Protein AF-A0A0F9JQS3-F1 (afdb_monomer)

Secondary structure (DSSP, 8-state):
--HHHHHHHHHHHHHHHHHHHHHHHHHHHHHHHH-TT-EEEE-TT--EEEE-STTTTT--EEEEEES-SS-TTPEEEEEEEEEETTEEEE-SSS-EEEEEE-SSSEEEPTTHHHHHHHTT--HHHHHHHHHHHHHT---------------

Mean predicted aligned error: 5.16 Å

Sequence (151 aa):
MSGDEKLWEWIQKEEDEVEKERIKLDNILYIYNKIPDVTHSIDRWKNFRLHSATVNTNAVDVDIRHRCGCCGDSSLIARPYINMMDTRVFTIPESFTIGEKGFDGDYPLPGWRTKMLEVNITTDVIDKIEKYFEENKPRECEDEEDDFFDK

Nearest PDB structures (foldseek):
  3wfs-assembly2_D  TM=5.068E-01  e=1.580E+00  synthetic construct
  3wfp-assembly9_A  TM=4.148E-01  e=1.681E+00  Aquifex aeoli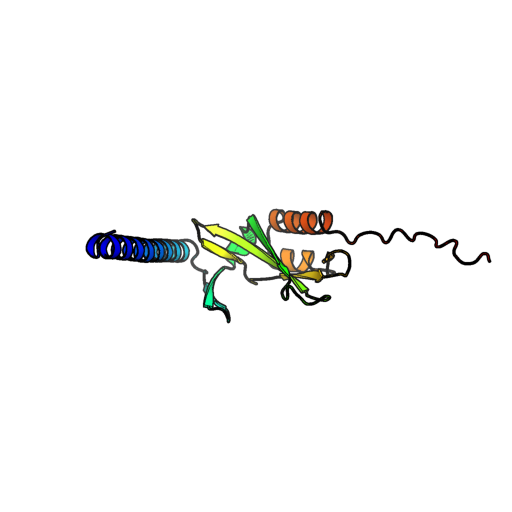cus VF5
  3ako-assembly4_G  TM=4.365E-01  e=2.290E+00  Plant transformation vector pSITEII-4C1
  6h01-assembly2_D  TM=4.238E-01  e=3.996E+00  Aequorea victoria

pLDDT: mean 93.95, std 8.94, range [60.66, 98.69]

Foldseek 3Di:
DDPVVVVVVVVVVVVVVVVVVVVVVVLVVVCCVVQVQKDWDQDPVRDIAIEGLVCQQVFQEWDWDFPDPPDQFTFIKIWTWDDDPNHTYTYVVRIFRQFTHHPFFTGGDPCSLVVSVVSNHDVNHVVVVVVRCVVGPGDDPPPPVPPPPDD

Structure (mmCIF, N/CA/C/O backbone):
data_AF-A0A0F9JQS3-F1
#
_entry.id   AF-A0A0F9JQS3-F1
#
loop_
_atom_site.group_PDB
_atom_site.id
_atom_site.type_symbol
_atom_site.label_atom_id
_atom_site.label_alt_id
_atom_site.label_comp_id
_atom_site.label_asym_id
_atom_site.label_entity_id
_atom_site.label_seq_id
_atom_site.pdbx_PDB_ins_code
_atom_site.Cartn_x
_atom_site.Cartn_y
_atom_site.Cartn_z
_atom_site.occupancy
_atom_site.B_iso_or_equiv
_atom_site.auth_seq_id
_atom_site.auth_comp_id
_atom_site.auth_asym_id
_atom_site.auth_atom_id
_atom_site.pdbx_PDB_model_num
ATOM 1 N N . MET A 1 1 ? -27.460 25.544 25.978 1.00 66.94 1 MET A N 1
ATOM 2 C CA . MET A 1 1 ? -27.214 24.119 26.236 1.00 66.94 1 MET A CA 1
ATOM 3 C C . MET A 1 1 ? -26.908 23.935 27.704 1.00 66.94 1 MET A C 1
ATOM 5 O O . MET A 1 1 ? -26.081 24.688 28.222 1.00 66.94 1 MET A O 1
ATOM 9 N N . SER A 1 2 ? -27.612 23.027 28.374 1.00 90.25 2 SER A N 1
ATOM 10 C CA . SER A 1 2 ? -27.372 22.718 29.788 1.00 90.25 2 SER A CA 1
ATOM 11 C C . SER A 1 2 ? -26.030 21.990 29.965 1.00 90.25 2 SER A C 1
ATOM 13 O O . SER A 1 2 ? -25.442 21.498 29.000 1.00 90.25 2 SER A O 1
ATOM 15 N N . GLY A 1 3 ? -25.509 21.954 31.196 1.00 92.56 3 GLY A N 1
ATOM 16 C CA . GLY A 1 3 ? -24.326 21.141 31.504 1.00 92.56 3 GLY A CA 1
ATOM 17 C C . GLY A 1 3 ? -24.551 19.658 31.193 1.00 92.56 3 GLY A C 1
ATOM 18 O O . GLY A 1 3 ? -23.646 19.000 30.689 1.00 92.56 3 GLY A O 1
ATOM 19 N N . ASP A 1 4 ? -25.779 19.181 31.400 1.00 95.56 4 ASP A N 1
ATOM 20 C CA . ASP A 1 4 ? -26.171 17.795 31.152 1.00 95.56 4 ASP A CA 1
ATOM 21 C C . ASP A 1 4 ? -26.178 17.462 29.654 1.00 95.56 4 ASP A C 1
ATOM 23 O O . ASP A 1 4 ? -25.670 16.418 29.262 1.00 95.56 4 ASP A O 1
ATOM 27 N N . GLU A 1 5 ? -26.670 18.364 28.795 1.00 96.38 5 GLU A N 1
ATOM 28 C CA . GLU A 1 5 ? -26.641 18.176 27.334 1.00 96.38 5 GLU A CA 1
ATOM 29 C C . GLU A 1 5 ? -25.207 18.017 26.809 1.00 96.38 5 GLU A C 1
ATOM 31 O O . GLU A 1 5 ? -24.930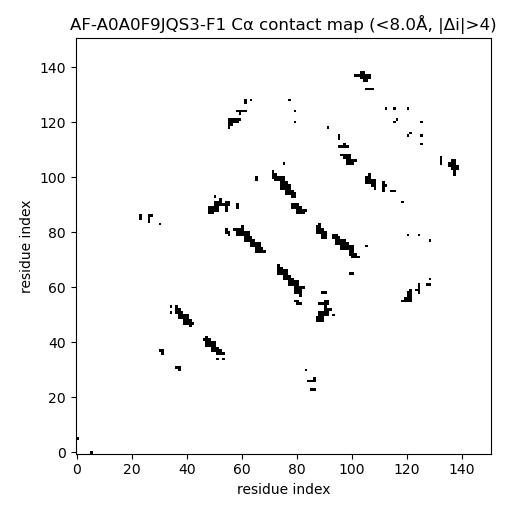 17.105 26.036 1.00 96.38 5 GLU A O 1
ATOM 36 N N . LYS A 1 6 ? -24.270 18.848 27.286 1.00 96.75 6 LYS A N 1
ATOM 37 C CA . LYS A 1 6 ? -22.854 18.750 26.893 1.00 96.75 6 LYS A CA 1
ATOM 38 C C . LYS A 1 6 ? -22.197 17.453 27.366 1.00 96.75 6 LYS A C 1
ATOM 40 O O . LYS A 1 6 ? -21.326 16.929 26.678 1.00 96.75 6 LYS A O 1
ATOM 45 N N . LEU A 1 7 ? -22.580 16.959 28.545 1.00 96.19 7 LEU A N 1
ATOM 46 C CA . LEU A 1 7 ? -22.077 15.690 29.066 1.00 96.19 7 LEU A CA 1
ATOM 47 C C . LEU A 1 7 ? -22.558 14.518 28.204 1.00 96.19 7 LEU A C 1
ATOM 49 O O . LEU A 1 7 ? -21.751 13.660 27.860 1.00 96.19 7 LEU A O 1
ATOM 53 N N . TRP A 1 8 ? -23.835 14.502 27.813 1.00 97.25 8 TRP A N 1
ATOM 54 C CA . TRP A 1 8 ? -24.385 13.461 26.941 1.00 97.25 8 TRP A CA 1
ATOM 55 C C . TRP A 1 8 ? -23.749 13.452 25.552 1.00 97.25 8 TRP A C 1
ATOM 57 O O . TRP A 1 8 ? -23.386 12.384 25.068 1.00 97.25 8 TRP A O 1
ATOM 67 N N . GLU A 1 9 ? -23.551 14.622 24.941 1.00 97.31 9 GLU A N 1
ATOM 68 C CA . GLU A 1 9 ? -22.848 14.729 23.656 1.00 97.31 9 GLU A CA 1
ATOM 69 C C . GLU A 1 9 ? -21.414 14.196 23.738 1.00 97.31 9 GLU A C 1
ATOM 71 O O . GLU A 1 9 ? -20.951 13.512 22.825 1.00 97.31 9 GLU A O 1
ATOM 76 N N . TRP A 1 10 ? -20.709 14.484 24.837 1.00 96.81 10 TRP A N 1
ATOM 77 C CA . TRP A 1 10 ? -19.371 13.946 25.056 1.00 96.81 10 TRP A CA 1
ATOM 78 C C . TRP A 1 10 ? -19.395 12.421 25.217 1.00 96.81 10 TRP A C 1
ATOM 80 O O . TRP A 1 10 ? -18.642 11.747 24.522 1.00 96.81 10 TRP A O 1
ATOM 90 N N . ILE A 1 11 ? -20.287 11.870 26.051 1.00 98.12 11 ILE A N 1
ATOM 91 C CA . ILE A 1 11 ? -20.422 10.413 26.239 1.00 98.12 11 ILE A CA 1
ATOM 92 C C . ILE A 1 11 ? -20.696 9.718 24.904 1.00 98.12 11 ILE A C 1
ATOM 94 O O . ILE A 1 11 ? -20.004 8.763 24.567 1.00 98.12 11 ILE A O 1
ATOM 98 N N . GLN A 1 12 ? -21.651 10.224 24.121 1.00 98.19 12 GLN A N 1
ATOM 99 C CA . GLN A 1 12 ? -22.006 9.635 22.831 1.00 98.19 12 GLN A CA 1
ATOM 100 C C . GLN A 1 12 ? -20.820 9.641 21.858 1.00 98.19 12 GLN A C 1
ATOM 102 O O . GLN A 1 12 ? -20.576 8.662 21.158 1.00 98.19 12 GLN A O 1
ATOM 107 N N . LYS A 1 13 ? -20.042 10.727 21.844 1.00 98.06 13 LYS A N 1
ATOM 108 C CA . LYS A 1 13 ? -18.833 10.812 21.027 1.00 98.06 13 LYS A CA 1
ATOM 109 C C . LYS A 1 13 ? -17.784 9.773 21.443 1.00 98.06 13 LYS A C 1
ATOM 111 O O . LYS A 1 13 ? -17.179 9.157 20.571 1.00 98.06 13 LYS A O 1
ATOM 116 N N . GLU A 1 14 ? -17.558 9.584 22.741 1.00 98.19 14 GLU A N 1
ATOM 117 C CA . GLU A 1 14 ? -16.603 8.583 23.236 1.00 98.19 14 GLU A CA 1
ATOM 118 C C . GLU A 1 14 ? -17.072 7.153 22.922 1.00 98.19 14 GLU A C 1
ATOM 120 O O . GLU A 1 14 ? -16.269 6.322 22.504 1.00 98.19 14 GLU A O 1
ATOM 125 N N . GLU A 1 15 ? -18.372 6.866 23.054 1.00 98.19 15 GLU A N 1
ATOM 126 C CA . GLU A 1 15 ? -18.955 5.576 22.659 1.00 98.19 15 GLU A CA 1
ATOM 127 C C . GLU A 1 15 ? -18.742 5.295 21.163 1.00 98.19 15 GLU A C 1
ATOM 129 O O . GLU A 1 15 ? -18.298 4.203 20.797 1.00 98.19 15 GLU A O 1
ATOM 134 N N . ASP A 1 16 ? -18.962 6.295 20.304 1.00 98.31 16 ASP A N 1
ATOM 135 C CA . ASP A 1 16 ? -18.711 6.192 18.864 1.00 98.31 16 ASP A CA 1
ATOM 136 C C . ASP A 1 16 ? -17.222 5.959 18.542 1.00 98.31 16 ASP A C 1
ATOM 138 O O . ASP A 1 16 ? -16.892 5.239 17.594 1.00 98.31 16 ASP A O 1
ATOM 142 N N . GLU A 1 17 ? -16.299 6.574 19.288 1.00 97.69 17 GLU A N 1
ATOM 143 C CA . GLU A 1 17 ? -14.852 6.369 19.119 1.00 97.69 17 GLU A CA 1
ATOM 144 C C . GLU A 1 17 ? -14.425 4.952 19.533 1.00 97.69 17 GLU A C 1
ATOM 146 O O . GLU A 1 17 ? -13.685 4.291 18.797 1.00 97.69 17 GLU A O 1
ATOM 151 N N . VAL A 1 18 ? -14.944 4.446 20.655 1.00 98.19 18 VAL A N 1
ATOM 152 C CA . VAL A 1 18 ? -14.688 3.076 21.131 1.00 98.19 18 VAL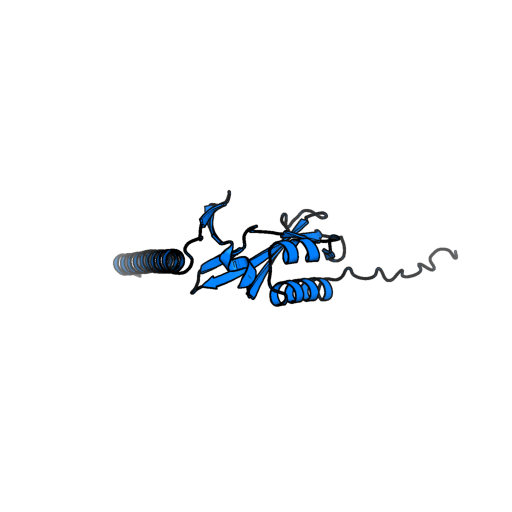 A CA 1
ATOM 153 C C . VAL A 1 18 ? -15.229 2.039 20.147 1.00 98.19 18 VAL A C 1
ATOM 155 O O . VAL A 1 18 ? -14.532 1.072 19.831 1.00 98.19 18 VAL A O 1
ATOM 158 N N . GLU A 1 19 ? -16.437 2.240 19.622 1.00 97.81 19 GLU A N 1
ATOM 159 C CA . GLU A 1 19 ? -17.042 1.320 18.656 1.00 97.81 19 GLU A CA 1
ATOM 160 C C . GLU A 1 19 ? -16.250 1.271 17.342 1.00 97.81 19 GLU A C 1
ATOM 162 O O . GLU A 1 19 ? -16.016 0.191 16.796 1.00 97.81 19 GLU A O 1
ATOM 167 N N . LYS A 1 20 ? -15.745 2.415 16.860 1.00 97.00 20 LYS A N 1
ATOM 168 C CA . LYS A 1 20 ? -14.871 2.458 15.674 1.00 97.00 20 LYS A CA 1
ATOM 169 C C . LYS A 1 20 ? -13.585 1.662 15.877 1.00 97.00 20 LYS A C 1
ATOM 171 O O . LYS A 1 20 ? -13.185 0.914 14.983 1.00 97.00 20 LYS A O 1
ATOM 176 N N . GLU A 1 21 ? -12.940 1.792 17.036 1.00 96.25 21 GLU A N 1
ATOM 177 C CA . GLU A 1 21 ? -11.732 1.015 17.339 1.00 96.25 21 GLU A CA 1
ATOM 178 C C . GLU A 1 21 ? -12.041 -0.481 17.503 1.00 96.25 21 GLU A C 1
ATOM 180 O O . GLU A 1 21 ? -11.268 -1.316 17.027 1.00 96.25 21 GLU A O 1
ATOM 185 N N . ARG A 1 22 ? -13.197 -0.846 18.075 1.00 97.81 22 ARG A N 1
ATOM 186 C CA . ARG A 1 22 ? -13.651 -2.245 18.138 1.00 97.81 22 ARG A CA 1
ATOM 187 C C . ARG A 1 22 ? -13.819 -2.849 16.742 1.00 97.81 22 ARG A C 1
ATOM 189 O O . ARG A 1 22 ? -13.234 -3.894 16.468 1.00 97.81 22 ARG A O 1
ATOM 196 N N . ILE A 1 23 ? -14.543 -2.174 15.845 1.00 97.75 23 ILE A N 1
ATOM 197 C CA . ILE A 1 23 ? -14.749 -2.620 14.454 1.00 97.75 23 ILE A CA 1
ATOM 198 C C . ILE A 1 23 ? -13.407 -2.789 13.732 1.00 97.75 23 ILE A C 1
ATOM 200 O O . ILE A 1 23 ? -13.185 -3.768 13.020 1.00 97.75 23 ILE A O 1
ATOM 204 N N . LYS A 1 24 ? -12.474 -1.857 13.937 1.00 95.94 24 LYS A N 1
ATOM 205 C CA . LYS A 1 24 ? -11.131 -1.933 13.358 1.00 95.94 24 LYS A CA 1
ATOM 206 C C . LYS A 1 24 ? -10.354 -3.155 13.852 1.00 95.94 24 LYS A C 1
ATOM 208 O O . LYS A 1 24 ? -9.696 -3.812 13.046 1.00 95.94 24 LYS A O 1
ATOM 213 N N . LEU A 1 25 ? -10.431 -3.484 15.143 1.00 96.88 25 LEU A N 1
ATOM 214 C CA . LEU A 1 25 ? -9.809 -4.692 15.696 1.00 96.88 25 LEU A CA 1
ATOM 215 C C . LEU A 1 25 ? -10.448 -5.969 15.138 1.00 96.88 25 LEU A C 1
ATOM 217 O O . LEU A 1 25 ? -9.717 -6.877 14.739 1.00 96.88 25 LEU A O 1
ATOM 221 N N . ASP A 1 26 ? -11.777 -6.015 15.036 1.00 97.94 26 ASP A N 1
ATOM 222 C CA . ASP A 1 26 ? -12.506 -7.146 14.448 1.00 97.94 26 ASP A CA 1
ATOM 223 C C . ASP A 1 26 ? -12.087 -7.373 12.982 1.00 97.94 26 ASP A C 1
ATOM 225 O O . ASP A 1 26 ? -11.792 -8.503 12.578 1.00 97.94 26 ASP A O 1
ATOM 229 N N . ASN A 1 27 ? -11.947 -6.294 12.204 1.00 97.31 27 ASN A N 1
ATOM 230 C CA . ASN A 1 27 ? -11.449 -6.341 10.828 1.00 97.31 27 ASN A CA 1
ATOM 231 C C . ASN A 1 27 ? -10.013 -6.889 10.754 1.00 97.31 27 ASN A C 1
ATOM 233 O O . ASN A 1 27 ? -9.707 -7.737 9.912 1.00 97.31 27 ASN A O 1
ATOM 237 N N . ILE A 1 28 ? -9.124 -6.448 11.648 1.00 97.06 28 ILE A N 1
ATOM 238 C CA . ILE A 1 28 ? -7.740 -6.939 11.704 1.00 97.06 28 ILE A CA 1
ATOM 239 C C . ILE A 1 28 ? -7.715 -8.437 12.030 1.00 97.06 28 ILE A C 1
ATOM 241 O O . ILE A 1 28 ? -7.032 -9.197 11.342 1.00 97.06 28 ILE A O 1
ATOM 245 N N . LEU A 1 29 ? -8.479 -8.886 13.030 1.00 97.19 29 LEU A N 1
ATOM 246 C CA . LEU A 1 29 ? -8.573 -10.303 13.395 1.00 97.19 29 LEU A CA 1
ATOM 247 C C . LEU A 1 29 ? -9.101 -11.154 12.237 1.00 97.19 29 LEU A C 1
ATOM 249 O O . LEU A 1 29 ? -8.577 -12.237 11.970 1.00 97.19 29 LEU A O 1
ATOM 253 N N . TYR A 1 30 ? -10.103 -10.661 11.508 1.00 97.81 30 TYR A N 1
ATOM 254 C CA . TYR A 1 30 ? -10.588 -11.325 10.302 1.00 97.81 30 TYR A CA 1
ATOM 255 C C . TYR A 1 30 ? -9.483 -11.466 9.244 1.00 97.81 30 TYR A C 1
ATOM 257 O O . TYR A 1 30 ? -9.325 -12.547 8.677 1.00 97.81 30 TYR A O 1
ATOM 265 N N . ILE A 1 31 ? -8.680 -10.422 9.012 1.00 98.12 31 ILE A N 1
ATOM 266 C CA . ILE A 1 31 ? -7.564 -10.464 8.054 1.00 98.12 31 ILE A CA 1
ATOM 267 C C . ILE A 1 31 ? -6.503 -11.484 8.481 1.00 98.12 31 ILE A C 1
ATOM 269 O O . ILE A 1 31 ? -6.111 -12.298 7.648 1.00 98.12 31 ILE A O 1
ATOM 273 N N . TYR A 1 32 ? -6.105 -11.523 9.759 1.00 97.81 32 TYR A N 1
ATOM 274 C CA . TYR A 1 32 ? -5.178 -12.547 10.278 1.00 97.81 32 TYR A CA 1
ATOM 275 C C . TYR A 1 32 ? -5.688 -13.975 10.057 1.00 97.81 32 TYR A C 1
ATOM 277 O O . TYR A 1 32 ? -4.907 -14.874 9.754 1.00 97.81 32 TYR A O 1
ATOM 285 N N . ASN A 1 33 ? -7.001 -14.188 10.155 1.00 97.62 33 ASN A N 1
ATOM 286 C CA . ASN A 1 33 ? -7.605 -15.492 9.888 1.00 97.62 33 ASN A CA 1
ATOM 287 C C . ASN A 1 33 ? -7.681 -15.833 8.389 1.00 97.62 33 ASN A C 1
ATOM 289 O O . ASN A 1 33 ? -7.703 -17.011 8.033 1.00 97.62 33 ASN A O 1
ATOM 293 N N . LYS A 1 34 ? -7.773 -14.833 7.502 1.00 98.19 34 LYS A N 1
ATOM 294 C CA . LYS A 1 34 ? -7.915 -15.033 6.048 1.00 98.19 34 LYS A CA 1
ATOM 295 C C . LYS A 1 34 ? -6.597 -15.074 5.290 1.00 98.19 34 LYS A C 1
ATOM 297 O O . LYS A 1 34 ? -6.529 -15.761 4.275 1.00 98.19 34 LYS A O 1
ATOM 302 N N . ILE A 1 35 ? -5.584 -14.360 5.765 1.00 97.75 35 ILE A N 1
ATOM 303 C CA . ILE A 1 35 ? -4.261 -14.264 5.152 1.00 97.75 35 ILE A CA 1
ATOM 304 C C . ILE A 1 35 ? -3.240 -14.732 6.197 1.00 97.75 35 ILE A C 1
ATOM 306 O O . ILE A 1 35 ? -2.771 -13.924 6.998 1.00 97.75 35 ILE A O 1
ATOM 310 N N . PRO A 1 36 ? -2.908 -16.037 6.233 1.00 96.56 36 PRO A N 1
ATOM 311 C CA . PRO A 1 36 ? -2.091 -16.608 7.305 1.00 96.56 36 PRO A CA 1
ATOM 312 C C . PRO A 1 36 ? -0.664 -16.054 7.386 1.00 96.56 36 PRO A C 1
ATOM 314 O O . PRO A 1 36 ? -0.044 -16.124 8.443 1.00 96.56 36 PRO A O 1
ATOM 317 N N . ASP A 1 37 ? -0.130 -15.521 6.283 1.00 98.06 37 ASP A N 1
ATOM 318 C CA . ASP A 1 37 ? 1.201 -14.909 6.216 1.00 98.06 37 ASP A CA 1
ATOM 319 C C . ASP A 1 37 ? 1.183 -13.393 6.473 1.00 98.06 37 ASP A C 1
ATOM 321 O O . ASP A 1 37 ? 2.186 -12.717 6.235 1.00 98.06 37 ASP A O 1
ATOM 325 N N . VAL A 1 38 ? 0.058 -12.835 6.936 1.00 98.31 38 VAL A N 1
ATOM 326 C CA . VAL A 1 38 ? -0.015 -11.409 7.241 1.00 98.31 38 VAL A CA 1
ATOM 327 C C . VAL A 1 38 ? 0.869 -11.067 8.439 1.00 98.31 38 VAL A C 1
ATOM 329 O O . VAL A 1 38 ? 0.865 -11.712 9.487 1.00 98.31 38 VAL A O 1
ATOM 332 N N . THR A 1 39 ? 1.637 -10.004 8.273 1.00 98.00 39 THR A N 1
ATOM 333 C CA . THR A 1 39 ? 2.482 -9.393 9.292 1.00 98.00 39 THR A CA 1
ATOM 334 C C . THR A 1 39 ? 2.083 -7.934 9.449 1.00 98.00 39 THR A C 1
ATOM 336 O O . THR A 1 39 ? 1.284 -7.409 8.672 1.00 98.00 39 THR A O 1
ATOM 339 N N . HIS A 1 40 ? 2.619 -7.256 10.459 1.00 97.62 40 HIS A N 1
ATOM 340 C CA . HIS A 1 40 ? 2.360 -5.837 10.653 1.00 97.62 40 HIS A CA 1
ATOM 341 C C . HIS A 1 40 ? 3.642 -5.060 10.923 1.00 97.62 40 HIS A C 1
ATOM 343 O O . HIS A 1 40 ? 4.623 -5.593 11.441 1.00 97.62 40 HIS A O 1
ATOM 349 N N . SER A 1 41 ? 3.611 -3.774 10.595 1.00 97.00 41 SER A N 1
ATOM 350 C CA . SER A 1 41 ? 4.628 -2.809 10.995 1.00 97.00 41 SER A CA 1
ATOM 351 C C . SER A 1 41 ? 3.968 -1.543 11.528 1.00 97.00 41 SER A C 1
ATOM 353 O O . SER A 1 41 ? 2.822 -1.221 11.201 1.00 97.00 41 SER A O 1
ATOM 355 N N . ILE A 1 42 ? 4.698 -0.830 12.381 1.00 96.31 42 ILE A N 1
ATOM 356 C CA . ILE A 1 42 ? 4.313 0.489 12.872 1.00 96.31 42 ILE A CA 1
ATOM 357 C C . ILE A 1 42 ? 5.397 1.452 12.411 1.00 96.31 42 ILE A C 1
ATOM 359 O O . ILE A 1 42 ? 6.571 1.270 12.737 1.00 96.31 42 ILE A O 1
ATOM 363 N N . ASP A 1 43 ? 5.022 2.454 11.619 1.00 93.25 43 ASP A N 1
ATOM 364 C CA . ASP A 1 43 ? 5.986 3.453 11.165 1.00 93.25 43 ASP A CA 1
ATOM 365 C C . ASP A 1 43 ? 6.294 4.504 12.249 1.00 93.25 43 ASP A C 1
ATOM 367 O O . ASP A 1 43 ? 5.691 4.539 13.324 1.00 93.25 43 ASP A O 1
ATOM 371 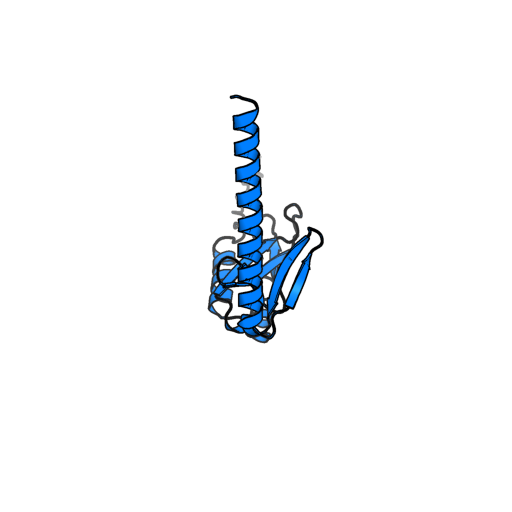N N . ARG A 1 44 ? 7.243 5.403 11.962 1.00 91.75 44 ARG A N 1
ATOM 372 C CA . ARG A 1 44 ? 7.657 6.468 12.896 1.00 91.75 44 ARG A CA 1
ATOM 373 C C . ARG A 1 44 ? 6.521 7.405 13.334 1.00 91.75 44 ARG A C 1
ATOM 375 O O . ARG A 1 44 ? 6.676 8.108 14.327 1.00 91.75 44 ARG A O 1
ATOM 382 N N . TRP A 1 45 ? 5.414 7.453 12.592 1.00 93.19 45 TRP A N 1
ATOM 383 C CA . TRP A 1 45 ? 4.241 8.279 12.888 1.00 93.19 45 TRP A CA 1
ATOM 384 C C . TRP A 1 45 ? 3.110 7.468 13.527 1.00 93.19 45 TRP A C 1
ATOM 386 O O . TRP A 1 45 ? 1.984 7.948 13.600 1.00 93.19 45 TRP A O 1
ATOM 396 N N . LYS A 1 46 ? 3.410 6.257 14.014 1.00 95.94 46 LYS A N 1
ATOM 397 C CA . LYS A 1 46 ? 2.453 5.330 14.628 1.00 95.94 46 LYS A CA 1
ATOM 398 C C . LYS A 1 46 ? 1.365 4.840 13.668 1.00 95.94 46 LYS A C 1
ATOM 400 O O . LYS A 1 46 ? 0.322 4.376 14.121 1.00 95.94 46 LYS A O 1
ATOM 405 N N . ASN A 1 47 ? 1.600 4.887 12.353 1.00 94.00 47 ASN A N 1
ATOM 406 C CA . ASN A 1 47 ? 0.677 4.253 11.418 1.00 94.00 47 ASN A CA 1
ATOM 407 C C . ASN A 1 47 ? 0.895 2.742 11.455 1.00 94.00 47 ASN A C 1
ATOM 409 O O . ASN A 1 47 ? 1.976 2.262 11.107 1.00 94.00 47 ASN A O 1
ATOM 413 N N . PHE A 1 48 ? -0.144 2.013 11.848 1.00 95.94 48 PHE A N 1
ATOM 414 C CA . PHE A 1 48 ? -0.198 0.560 11.764 1.00 95.94 48 PHE A CA 1
ATOM 415 C C . PHE A 1 48 ? -0.490 0.136 10.321 1.00 95.94 48 PHE A C 1
ATOM 417 O O . PHE A 1 48 ? -1.444 0.627 9.713 1.00 95.94 48 PHE A O 1
ATOM 424 N N . ARG A 1 49 ? 0.326 -0.758 9.763 1.00 97.25 49 ARG A N 1
ATOM 425 C CA . ARG A 1 49 ? 0.139 -1.313 8.415 1.00 97.25 49 ARG A CA 1
ATOM 426 C C . ARG A 1 49 ? 0.254 -2.824 8.444 1.00 97.25 49 ARG A C 1
ATOM 428 O O . ARG A 1 49 ? 1.110 -3.352 9.148 1.00 97.25 49 ARG A O 1
ATOM 435 N N . LEU A 1 50 ? -0.586 -3.483 7.654 1.00 98.38 50 LEU A N 1
ATOM 436 C CA . LEU A 1 50 ? -0.548 -4.923 7.428 1.00 98.38 50 LEU A CA 1
ATOM 437 C C . LEU A 1 50 ? 0.162 -5.223 6.107 1.00 98.38 50 LEU A C 1
ATOM 439 O O . LEU A 1 50 ? -0.063 -4.509 5.133 1.00 98.38 50 LEU A O 1
ATOM 443 N N . HIS A 1 51 ? 0.966 -6.285 6.066 1.00 97.94 51 HIS A N 1
ATOM 444 C CA . HIS A 1 51 ? 1.723 -6.710 4.881 1.00 97.94 51 HIS A CA 1
ATOM 445 C C . HIS A 1 51 ? 1.640 -8.221 4.704 1.00 97.94 51 HIS A C 1
ATOM 447 O O . HIS A 1 51 ? 1.689 -8.947 5.693 1.00 97.94 51 HIS A O 1
ATOM 453 N N . SER A 1 52 ? 1.566 -8.711 3.472 1.00 98.56 52 SER A N 1
ATOM 454 C CA . SER A 1 52 ? 1.578 -10.149 3.174 1.00 98.56 52 SER A CA 1
ATOM 455 C C . SER A 1 52 ? 2.191 -10.407 1.797 1.00 98.56 52 SER A C 1
ATOM 457 O O . SER A 1 52 ? 1.994 -9.627 0.866 1.00 98.56 52 SER A O 1
ATOM 459 N N . ALA A 1 53 ? 2.933 -11.508 1.659 1.00 98.19 53 ALA A N 1
ATOM 460 C CA . ALA A 1 53 ? 3.474 -11.937 0.373 1.00 98.19 53 ALA A CA 1
ATOM 461 C C . ALA A 1 53 ? 2.372 -12.536 -0.515 1.00 98.19 53 ALA A C 1
ATOM 463 O O . ALA A 1 53 ? 2.396 -12.348 -1.730 1.00 98.19 53 ALA A O 1
ATOM 464 N N . THR A 1 54 ? 1.359 -13.177 0.084 1.00 97.88 54 THR A N 1
ATOM 465 C CA . THR A 1 54 ? 0.135 -13.623 -0.612 1.00 97.88 54 THR A CA 1
ATOM 466 C C . THR A 1 54 ? -0.563 -12.472 -1.338 1.00 97.88 54 THR A C 1
ATOM 468 O O . THR A 1 54 ? -1.194 -12.675 -2.375 1.00 97.88 54 THR A O 1
ATOM 471 N N . VAL A 1 55 ? -0.448 -11.243 -0.829 1.00 98.12 55 VAL A N 1
ATOM 472 C CA . VAL A 1 55 ? -1.050 -10.065 -1.464 1.00 98.12 55 VAL A CA 1
ATOM 473 C C . VAL A 1 55 ? -0.350 -9.681 -2.765 1.00 98.12 55 VAL A C 1
ATOM 475 O O . VAL A 1 55 ? -0.999 -9.082 -3.614 1.00 98.12 55 VAL A O 1
ATOM 478 N N . ASN A 1 56 ? 0.912 -10.060 -2.995 1.00 98.44 56 ASN A N 1
ATOM 479 C CA . ASN A 1 56 ? 1.637 -9.675 -4.212 1.00 98.44 56 ASN A CA 1
ATOM 480 C C . ASN A 1 56 ? 0.866 -10.037 -5.489 1.00 98.44 56 ASN A C 1
ATOM 482 O O . ASN A 1 56 ? 0.660 -9.182 -6.345 1.00 98.44 56 ASN A O 1
ATOM 486 N N . THR A 1 57 ? 0.356 -11.268 -5.558 1.00 98.00 57 THR A N 1
ATOM 487 C CA . THR A 1 57 ? -0.393 -11.787 -6.712 1.00 98.00 57 THR A CA 1
ATOM 488 C C . THR A 1 57 ? -1.864 -11.379 -6.739 1.00 98.00 57 THR A C 1
ATOM 490 O O . THR A 1 57 ? -2.553 -11.675 -7.710 1.00 98.00 57 THR A O 1
ATOM 493 N N . ASN A 1 58 ? -2.359 -10.723 -5.686 1.00 97.56 58 ASN A N 1
ATOM 494 C CA . ASN A 1 58 ? -3.767 -10.353 -5.533 1.00 97.56 58 ASN A CA 1
ATOM 495 C C . ASN A 1 58 ? -3.983 -8.838 -5.425 1.00 97.56 58 ASN A C 1
ATOM 497 O O . ASN A 1 58 ? -5.129 -8.403 -5.372 1.00 97.56 58 ASN A O 1
ATOM 501 N N . ALA A 1 59 ? -2.914 -8.040 -5.360 1.00 98.06 59 ALA A N 1
ATOM 502 C CA . ALA A 1 59 ? -2.991 -6.589 -5.284 1.00 98.06 59 ALA A CA 1
ATOM 503 C C . ALA A 1 59 ? -3.781 -6.047 -6.476 1.00 98.06 59 ALA A C 1
ATOM 505 O O . ALA A 1 59 ? -3.490 -6.374 -7.625 1.00 98.06 59 ALA A O 1
ATOM 506 N N . VAL A 1 60 ? -4.780 -5.219 -6.188 1.00 97.94 60 VAL A N 1
ATOM 507 C CA . VAL A 1 60 ? -5.620 -4.589 -7.214 1.00 97.94 60 VAL A CA 1
ATOM 508 C C . VAL A 1 60 ? -5.438 -3.085 -7.232 1.00 97.94 60 VAL A C 1
ATOM 510 O O . VAL A 1 60 ? -5.667 -2.472 -8.266 1.00 97.94 60 VAL A O 1
ATOM 513 N N . ASP A 1 61 ? -5.005 -2.478 -6.127 1.00 98.44 61 ASP A N 1
ATOM 514 C CA . ASP A 1 61 ? -4.835 -1.036 -5.985 1.00 98.44 61 ASP A CA 1
ATOM 515 C C . ASP A 1 61 ? -3.392 -0.665 -5.640 1.00 98.44 61 ASP A C 1
ATOM 517 O O . ASP A 1 61 ? -2.575 -1.502 -5.250 1.00 98.44 61 ASP A O 1
ATOM 521 N N . VAL A 1 62 ? -3.071 0.618 -5.801 1.00 98.56 62 VAL A N 1
ATOM 522 C CA . VAL A 1 62 ? -1.741 1.167 -5.540 1.00 98.56 62 VAL A CA 1
ATOM 523 C C . VAL A 1 62 ? -1.845 2.560 -4.927 1.00 98.56 62 VAL A C 1
ATOM 525 O O . VAL A 1 62 ? -2.648 3.383 -5.355 1.00 98.56 62 VAL A O 1
ATOM 528 N N . ASP A 1 63 ? -1.058 2.811 -3.881 1.00 98.25 63 ASP A N 1
ATOM 529 C CA . ASP A 1 63 ? -0.849 4.142 -3.301 1.00 98.25 63 ASP A CA 1
ATOM 530 C C . ASP A 1 63 ? 0.454 4.710 -3.874 1.00 98.25 63 ASP A C 1
ATOM 532 O O . ASP A 1 63 ? 1.535 4.178 -3.601 1.00 98.25 63 ASP A O 1
ATOM 536 N N . ILE A 1 64 ? 0.337 5.743 -4.711 1.00 98.31 64 ILE A N 1
ATOM 537 C CA . ILE A 1 64 ? 1.459 6.415 -5.374 1.00 98.31 64 ILE A CA 1
ATOM 538 C C . ILE A 1 64 ? 1.678 7.765 -4.699 1.00 98.31 64 ILE A C 1
ATOM 540 O O . ILE A 1 64 ? 0.762 8.581 -4.614 1.00 98.31 64 ILE A O 1
ATOM 544 N N . ARG A 1 65 ? 2.892 7.999 -4.192 1.00 96.75 65 ARG A N 1
ATOM 545 C CA . ARG A 1 65 ? 3.238 9.244 -3.495 1.00 96.75 65 ARG A CA 1
ATOM 546 C C . ARG A 1 65 ? 4.739 9.487 -3.441 1.00 96.75 65 ARG A C 1
ATOM 548 O O . ARG A 1 65 ? 5.534 8.547 -3.422 1.00 96.75 65 ARG A O 1
ATOM 555 N N . HIS A 1 66 ? 5.141 10.744 -3.301 1.00 96.88 66 HIS A N 1
ATOM 556 C CA . HIS A 1 66 ? 6.527 11.101 -2.999 1.00 96.88 66 HIS A CA 1
ATOM 557 C C . HIS A 1 66 ? 6.890 10.766 -1.546 1.00 96.88 66 HIS A C 1
ATOM 559 O O . HIS A 1 66 ? 6.078 10.921 -0.629 1.00 96.88 66 HIS A O 1
ATOM 565 N N . ARG A 1 67 ? 8.130 10.322 -1.301 1.00 93.81 67 ARG A N 1
ATOM 566 C CA . ARG A 1 67 ? 8.643 10.116 0.071 1.00 93.81 67 ARG A CA 1
ATOM 567 C C . ARG A 1 67 ? 8.740 11.424 0.862 1.00 93.81 67 ARG A C 1
ATOM 569 O O . ARG A 1 67 ? 8.502 11.412 2.069 1.00 93.81 67 ARG A O 1
ATOM 576 N N . CYS A 1 68 ? 9.091 12.520 0.196 1.00 91.50 68 CYS A N 1
ATOM 577 C CA . CYS A 1 68 ? 9.199 13.868 0.740 1.00 91.50 68 CYS A CA 1
ATOM 578 C C . CYS A 1 68 ? 8.370 14.828 -0.127 1.00 91.50 68 CYS A C 1
ATOM 580 O O . CYS A 1 68 ? 8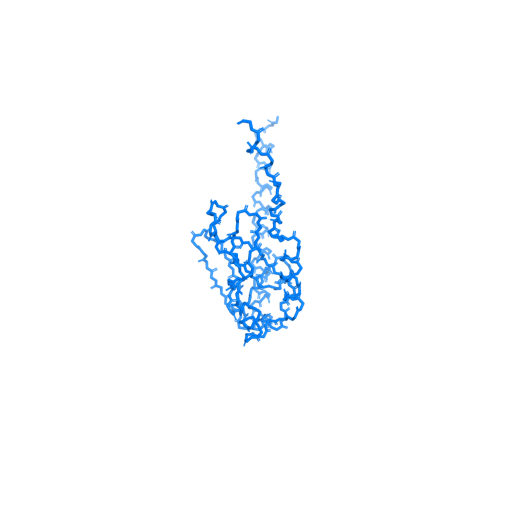.674 15.023 -1.297 1.00 91.50 68 CYS A O 1
ATOM 582 N N . GLY A 1 69 ? 7.338 15.463 0.436 1.00 86.00 69 GLY A N 1
ATOM 583 C CA . GLY A 1 69 ? 6.481 16.377 -0.336 1.00 86.00 69 GLY A CA 1
ATOM 584 C C . GLY A 1 69 ? 7.169 17.682 -0.766 1.00 86.00 69 GLY A C 1
ATOM 585 O O . GLY A 1 69 ? 6.786 18.273 -1.774 1.00 86.00 69 GLY A O 1
ATOM 586 N N . CYS A 1 70 ? 8.187 18.130 -0.024 1.00 88.62 70 CYS A N 1
ATOM 587 C CA . CYS A 1 70 ? 8.858 19.413 -0.253 1.00 88.62 70 CYS A CA 1
ATOM 588 C C . CYS A 1 70 ? 10.188 19.319 -1.015 1.00 88.62 70 CYS A C 1
ATOM 590 O O . CYS A 1 70 ? 10.696 20.348 -1.450 1.00 88.62 70 CYS A O 1
ATOM 592 N N . CYS A 1 71 ? 10.754 18.122 -1.176 1.00 90.06 71 CYS A N 1
ATOM 593 C CA . CYS A 1 71 ? 12.048 17.934 -1.826 1.00 90.06 71 CYS A CA 1
ATOM 594 C C . CYS A 1 71 ? 11.854 17.863 -3.349 1.00 90.06 71 CYS A C 1
ATOM 596 O O . CYS A 1 71 ? 10.999 17.108 -3.818 1.00 90.06 71 CYS A O 1
ATOM 598 N N . GLY A 1 72 ? 12.623 18.649 -4.111 1.00 87.19 72 GLY A N 1
ATOM 599 C CA . GLY A 1 72 ? 12.537 18.701 -5.579 1.00 87.19 72 GLY A CA 1
ATOM 600 C C . GLY A 1 72 ? 13.009 17.423 -6.277 1.00 87.19 72 GLY A C 1
ATOM 601 O O . GLY A 1 72 ? 12.604 17.177 -7.398 1.00 87.19 72 GLY A O 1
ATOM 602 N N . ASP A 1 73 ? 13.789 16.602 -5.579 1.00 89.50 73 ASP A N 1
ATOM 603 C CA . ASP A 1 73 ? 14.383 15.328 -6.001 1.00 89.50 73 ASP A CA 1
ATOM 604 C C . ASP A 1 73 ? 13.777 14.128 -5.247 1.00 89.50 73 ASP A C 1
ATOM 606 O O . ASP A 1 73 ? 14.381 13.061 -5.117 1.00 89.50 73 ASP A O 1
ATOM 610 N N . SER A 1 74 ? 12.583 14.293 -4.666 1.00 96.06 74 SER A N 1
ATOM 611 C CA . SER A 1 74 ? 11.991 13.222 -3.870 1.00 96.06 74 SER A CA 1
ATOM 612 C C . SER A 1 74 ? 11.709 11.992 -4.725 1.00 96.06 74 SER A C 1
ATOM 614 O O . SER A 1 74 ? 10.955 12.051 -5.692 1.00 96.06 74 SER A O 1
ATOM 616 N N . SER A 1 75 ? 12.152 10.829 -4.252 1.00 97.44 75 SER A N 1
ATOM 617 C CA . SER A 1 75 ? 11.730 9.545 -4.808 1.00 97.44 75 SER A CA 1
ATOM 618 C C . SER A 1 75 ? 10.202 9.406 -4.817 1.00 97.44 75 SER A C 1
ATOM 620 O O . SER A 1 75 ? 9.544 9.658 -3.795 1.00 97.44 75 SER A O 1
ATOM 622 N N . LEU A 1 76 ? 9.662 8.944 -5.942 1.00 97.69 76 LEU A N 1
ATOM 623 C CA . LEU A 1 76 ? 8.275 8.530 -6.111 1.00 97.69 76 LEU A CA 1
ATOM 624 C C . LEU A 1 76 ? 8.162 7.040 -5.779 1.00 97.69 76 LEU A C 1
ATOM 626 O O . LEU A 1 76 ? 8.897 6.206 -6.320 1.00 97.69 76 LEU A O 1
ATOM 630 N N . ILE A 1 77 ? 7.259 6.697 -4.861 1.00 98.25 77 ILE A N 1
ATOM 631 C CA . ILE A 1 77 ? 7.028 5.314 -4.446 1.00 98.25 77 ILE A CA 1
ATOM 632 C C . ILE A 1 77 ? 5.620 4.849 -4.792 1.00 98.25 77 ILE A C 1
ATOM 634 O O . ILE A 1 77 ? 4.664 5.605 -4.653 1.00 98.25 77 ILE A O 1
ATOM 638 N N . ALA A 1 78 ? 5.511 3.577 -5.161 1.00 98.62 78 ALA A N 1
ATOM 639 C CA . ALA A 1 78 ? 4.261 2.844 -5.288 1.00 98.62 78 ALA A CA 1
ATOM 640 C C . ALA A 1 78 ? 4.146 1.822 -4.158 1.00 98.62 78 ALA A C 1
ATOM 642 O O . ALA A 1 78 ? 5.112 1.123 -3.840 1.00 98.62 78 ALA A O 1
ATOM 643 N N . ARG A 1 79 ? 2.962 1.718 -3.561 1.00 98.38 79 ARG A N 1
ATOM 644 C CA . ARG A 1 79 ? 2.634 0.724 -2.534 1.00 98.38 79 ARG A CA 1
ATOM 645 C C . ARG A 1 79 ? 1.413 -0.065 -2.976 1.00 98.38 79 ARG A C 1
ATOM 647 O O . ARG A 1 79 ? 0.300 0.416 -2.768 1.00 98.38 79 ARG A O 1
ATOM 654 N N . PRO A 1 80 ? 1.599 -1.214 -3.635 1.00 98.69 80 PRO A N 1
ATOM 655 C CA . PRO A 1 80 ? 0.493 -2.079 -4.015 1.00 98.69 80 PRO A CA 1
ATOM 656 C C . PRO A 1 80 ? -0.238 -2.622 -2.783 1.00 98.69 80 PRO A C 1
ATOM 658 O O . PRO A 1 80 ? 0.387 -2.929 -1.763 1.00 98.69 80 PRO A O 1
ATOM 661 N N . TYR A 1 81 ? -1.561 -2.732 -2.865 1.00 98.69 81 TYR A N 1
ATOM 662 C CA . TYR A 1 81 ? -2.385 -3.251 -1.778 1.00 98.69 81 TYR A CA 1
ATOM 663 C C . TYR A 1 81 ? -3.690 -3.880 -2.274 1.00 98.69 81 TYR A C 1
ATOM 665 O O . TYR A 1 81 ? -4.131 -3.687 -3.411 1.00 98.69 81 TYR A O 1
ATOM 673 N N . ILE A 1 82 ? -4.327 -4.622 -1.373 1.00 98.25 82 ILE A N 1
ATOM 674 C CA . ILE A 1 82 ? -5.751 -4.954 -1.444 1.00 98.25 82 ILE A CA 1
ATOM 675 C C . ILE A 1 82 ? -6.498 -4.252 -0.316 1.00 98.25 82 ILE A C 1
ATOM 677 O O . ILE A 1 82 ? -5.964 -4.074 0.784 1.00 98.25 82 ILE A O 1
ATOM 681 N N . ASN A 1 83 ? -7.746 -3.874 -0.578 1.00 97.81 83 ASN A N 1
ATOM 682 C CA . ASN A 1 83 ? -8.685 -3.499 0.472 1.00 97.81 83 ASN A CA 1
ATOM 683 C C . ASN A 1 83 ? -9.434 -4.749 0.932 1.00 97.81 83 ASN A C 1
ATOM 685 O O . ASN A 1 83 ? -10.090 -5.419 0.136 1.00 97.81 83 ASN A O 1
ATOM 689 N N . MET A 1 84 ? -9.353 -5.051 2.224 1.00 96.81 84 MET A N 1
ATOM 690 C CA . MET A 1 84 ? -10.197 -6.050 2.865 1.00 96.81 84 MET A CA 1
ATOM 691 C C . MET A 1 84 ? -11.017 -5.356 3.942 1.00 96.81 84 MET A C 1
ATOM 693 O O . MET A 1 84 ? -10.473 -4.940 4.966 1.00 96.81 84 MET A O 1
ATOM 697 N N . MET A 1 85 ? -12.323 -5.227 3.689 1.00 93.75 85 MET A N 1
ATOM 698 C CA . MET A 1 85 ? -13.198 -4.327 4.451 1.00 93.75 85 MET A CA 1
ATOM 699 C C . MET A 1 85 ? -12.617 -2.903 4.366 1.00 93.75 85 MET A C 1
ATOM 701 O O . MET A 1 85 ? -12.250 -2.472 3.275 1.00 93.75 85 MET A O 1
ATOM 705 N N . ASP A 1 86 ? -12.438 -2.216 5.493 1.00 94.44 86 ASP A N 1
ATOM 706 C CA . ASP A 1 86 ? -11.855 -0.867 5.545 1.00 94.44 86 ASP A CA 1
ATOM 707 C C . ASP A 1 86 ? -10.361 -0.866 5.910 1.00 94.44 86 ASP A C 1
ATOM 709 O O . ASP A 1 86 ? -9.823 0.119 6.417 1.00 94.44 86 ASP A O 1
ATOM 713 N N . THR A 1 87 ? -9.667 -1.991 5.714 1.00 96.94 87 THR A N 1
ATOM 714 C CA . THR A 1 87 ? -8.243 -2.125 6.043 1.00 96.94 87 THR A CA 1
ATOM 715 C C . THR A 1 87 ? -7.427 -2.498 4.812 1.00 96.94 87 THR A C 1
ATOM 717 O O . THR A 1 87 ? -7.731 -3.452 4.096 1.00 96.94 87 THR A O 1
ATOM 720 N N . ARG A 1 88 ? -6.348 -1.743 4.586 1.00 98.19 88 ARG A N 1
ATOM 721 C CA . ARG A 1 88 ? -5.374 -2.015 3.525 1.00 98.19 88 ARG A CA 1
ATOM 722 C C . ARG A 1 88 ? -4.380 -3.072 3.983 1.00 98.19 88 ARG A C 1
ATOM 724 O O . ARG A 1 88 ? -3.776 -2.927 5.048 1.00 98.19 88 ARG A O 1
ATOM 731 N N . VAL A 1 89 ? -4.171 -4.081 3.147 1.00 98.50 89 VAL A N 1
ATOM 732 C CA . VAL A 1 89 ? -3.080 -5.049 3.291 1.00 98.50 89 VAL A CA 1
ATOM 733 C C . VAL A 1 89 ? -2.125 -4.829 2.127 1.00 98.50 89 VAL A C 1
ATOM 735 O O . VAL A 1 89 ? -2.529 -4.944 0.972 1.00 98.50 89 VAL A O 1
ATOM 738 N N . PHE A 1 90 ? -0.890 -4.446 2.428 1.00 98.62 90 PHE A N 1
ATOM 739 C CA . PHE A 1 90 ? 0.138 -4.130 1.443 1.00 98.62 90 PHE A CA 1
ATOM 740 C C . PHE A 1 90 ? 0.929 -5.379 1.039 1.00 98.62 90 PHE A C 1
ATOM 742 O O . PHE A 1 90 ? 0.914 -6.408 1.720 1.00 98.62 90 PHE A O 1
ATOM 749 N N . THR A 1 91 ? 1.631 -5.278 -0.082 1.00 98.62 91 THR A N 1
ATOM 750 C CA . THR A 1 91 ? 2.527 -6.325 -0.585 1.00 98.62 91 THR A CA 1
ATOM 751 C C . THR A 1 91 ? 3.816 -6.443 0.225 1.00 98.62 91 THR A C 1
ATOM 753 O O . THR A 1 91 ? 4.133 -5.586 1.050 1.00 98.62 91 THR A O 1
ATOM 756 N N . ILE A 1 92 ? 4.601 -7.490 -0.035 1.00 98.19 92 ILE A N 1
ATOM 757 C CA . ILE A 1 92 ? 5.986 -7.617 0.436 1.00 98.19 92 ILE A CA 1
ATOM 758 C C . ILE A 1 92 ? 6.910 -7.678 -0.794 1.00 98.19 92 ILE A C 1
ATOM 760 O O . ILE A 1 92 ? 6.874 -8.671 -1.523 1.00 98.19 92 ILE A O 1
ATOM 764 N N . PRO A 1 93 ? 7.759 -6.660 -1.044 1.00 97.81 93 PRO A N 1
ATOM 765 C CA . PRO A 1 93 ? 7.988 -5.466 -0.223 1.00 97.81 93 PRO A CA 1
ATOM 766 C C . PRO A 1 93 ? 6.792 -4.491 -0.200 1.00 97.81 93 PRO A C 1
ATOM 768 O O . PRO A 1 93 ? 6.015 -4.421 -1.150 1.00 97.81 93 PRO A O 1
ATOM 771 N N . GLU A 1 94 ? 6.681 -3.705 0.883 1.00 96.94 94 GLU A N 1
ATOM 772 C CA . GLU A 1 94 ? 5.590 -2.724 1.087 1.00 96.94 94 GLU A CA 1
ATOM 773 C C . GLU A 1 94 ? 5.592 -1.622 0.021 1.00 96.94 94 GLU A C 1
ATOM 775 O O . GLU A 1 94 ? 4.548 -1.091 -0.352 1.00 96.94 94 GLU A O 1
ATOM 780 N N . SER A 1 95 ? 6.780 -1.219 -0.434 1.00 97.62 95 SER A N 1
ATOM 781 C CA . SER A 1 95 ? 6.936 -0.090 -1.346 1.00 97.62 95 SER A CA 1
ATOM 782 C C . SER A 1 95 ? 8.020 -0.335 -2.381 1.00 97.62 95 SER A C 1
ATOM 784 O O . SER A 1 95 ? 9.111 -0.789 -2.029 1.00 97.62 95 SER A O 1
ATOM 786 N N . PHE A 1 96 ? 7.763 0.106 -3.605 1.00 98.50 96 PHE A N 1
ATOM 787 C CA . PHE A 1 96 ? 8.705 0.131 -4.716 1.00 98.50 96 PHE A CA 1
ATOM 788 C C . PHE A 1 96 ? 9.032 1.577 -5.049 1.00 98.50 96 PHE A C 1
ATOM 790 O O . PHE A 1 96 ? 8.130 2.407 -5.128 1.00 98.50 96 PHE A O 1
ATOM 797 N N . THR A 1 97 ? 10.308 1.894 -5.255 1.00 98.31 97 THR A N 1
ATOM 798 C CA . THR A 1 97 ? 10.669 3.176 -5.865 1.00 98.31 97 THR A CA 1
ATOM 799 C C . THR A 1 97 ? 10.481 3.050 -7.371 1.00 98.31 97 THR A C 1
ATOM 801 O O . THR A 1 97 ? 11.168 2.249 -8.005 1.00 98.31 97 THR A O 1
ATOM 804 N N . ILE A 1 98 ? 9.533 3.810 -7.912 1.00 98.50 98 ILE A N 1
ATOM 805 C CA . ILE A 1 98 ? 9.109 3.724 -9.316 1.00 98.50 98 ILE A CA 1
ATOM 806 C C . ILE A 1 98 ? 9.590 4.902 -10.156 1.00 98.50 98 ILE A C 1
ATOM 808 O O . ILE A 1 98 ? 9.608 4.813 -11.377 1.00 98.50 98 ILE A O 1
ATOM 812 N N . GLY A 1 99 ? 10.003 5.988 -9.512 1.00 97.44 99 GLY A N 1
ATOM 813 C CA . GLY A 1 99 ? 10.360 7.225 -10.181 1.00 97.44 99 GLY A CA 1
ATOM 814 C C . GLY A 1 99 ? 10.987 8.231 -9.232 1.00 97.44 99 GLY A C 1
ATOM 815 O O . GLY A 1 99 ? 11.258 7.936 -8.061 1.00 97.44 99 GLY A O 1
ATOM 816 N N . GLU A 1 100 ? 11.146 9.439 -9.734 1.00 96.56 100 GLU A N 1
ATOM 817 C CA . GLU A 1 100 ? 11.597 10.605 -8.992 1.00 96.56 100 GLU A CA 1
ATOM 818 C C . GLU A 1 100 ? 10.831 11.847 -9.425 1.00 96.56 100 GLU A C 1
ATOM 820 O O . GLU A 1 100 ? 10.349 11.944 -10.556 1.00 96.56 100 GLU A O 1
ATOM 825 N N . LYS A 1 101 ? 10.702 12.780 -8.484 1.00 95.25 101 LYS A N 1
ATOM 826 C CA . LYS A 1 101 ? 10.130 14.087 -8.753 1.00 95.25 101 LYS A CA 1
ATOM 827 C C . LYS A 1 101 ? 11.081 14.884 -9.634 1.00 95.25 101 LYS A C 1
ATOM 829 O O . LYS A 1 101 ? 12.273 14.968 -9.351 1.00 95.25 101 LYS A O 1
ATOM 834 N N . GLY A 1 102 ? 10.522 15.472 -10.675 1.00 90.75 102 GLY A N 1
ATOM 835 C CA . GLY A 1 102 ? 11.151 16.465 -11.521 1.00 90.75 102 GLY A CA 1
ATOM 836 C C . GLY A 1 102 ? 10.673 17.881 -11.228 1.00 90.75 102 GLY A C 1
ATOM 837 O O . GLY A 1 102 ? 9.798 18.113 -10.391 1.00 90.75 102 GLY A O 1
ATOM 838 N N . PHE A 1 103 ? 11.231 18.845 -11.958 1.00 86.38 103 PHE A N 1
ATOM 839 C CA . PHE A 1 103 ? 10.766 20.233 -11.901 1.00 86.38 103 PHE A CA 1
ATOM 840 C C . PHE A 1 103 ? 9.352 20.396 -12.485 1.00 86.38 103 PHE A C 1
ATOM 842 O O . PHE A 1 103 ? 8.553 21.192 -11.995 1.00 86.38 103 PHE A O 1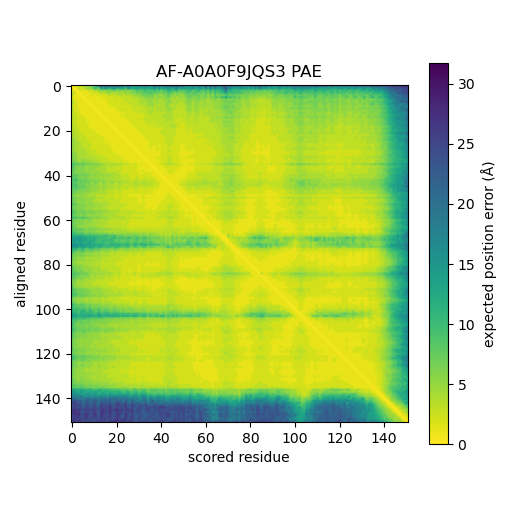
ATOM 849 N N . ASP A 1 104 ? 9.042 19.609 -13.506 1.00 89.19 104 ASP A N 1
ATOM 850 C CA . ASP A 1 104 ? 7.921 19.764 -14.430 1.00 89.19 104 ASP A CA 1
ATOM 851 C C . ASP A 1 104 ? 6.999 18.536 -14.502 1.00 89.19 104 ASP A C 1
ATOM 853 O O . ASP A 1 104 ? 5.992 18.575 -15.206 1.00 89.19 104 ASP A O 1
ATOM 857 N N . GLY A 1 105 ? 7.313 17.467 -13.770 1.00 91.56 105 GLY A N 1
ATOM 858 C CA . GLY A 1 105 ? 6.549 16.220 -13.734 1.00 91.56 105 GLY A CA 1
ATOM 859 C C . GLY A 1 105 ? 7.296 15.121 -12.986 1.00 91.56 105 GLY A C 1
ATOM 860 O O . GLY A 1 105 ? 8.280 15.394 -12.300 1.00 91.56 105 GLY A O 1
ATOM 861 N N . ASP A 1 106 ? 6.831 13.881 -13.109 1.00 95.75 106 ASP A N 1
ATOM 862 C CA . ASP A 1 106 ? 7.486 12.716 -12.510 1.00 95.75 106 ASP A CA 1
ATOM 863 C C . ASP A 1 106 ? 8.190 11.865 -13.572 1.00 95.75 106 ASP A C 1
ATOM 865 O O . ASP A 1 106 ? 7.625 11.538 -14.617 1.00 95.75 106 ASP A O 1
ATOM 869 N N . TYR A 1 107 ? 9.421 11.449 -13.273 1.00 95.38 107 TYR A N 1
ATOM 870 C CA . TYR A 1 107 ? 10.258 10.663 -14.176 1.00 95.38 107 TYR A CA 1
ATOM 871 C C . TYR A 1 107 ? 10.327 9.201 -13.708 1.00 95.38 107 TYR A C 1
ATOM 873 O O . TYR A 1 107 ? 10.699 8.949 -12.557 1.00 95.38 107 TYR A O 1
ATOM 881 N N . PRO A 1 108 ? 9.984 8.207 -14.550 1.00 97.50 108 PRO A N 1
ATOM 882 C CA . PRO A 1 108 ? 10.064 6.799 -14.169 1.00 97.50 108 PRO A CA 1
ATOM 883 C C . PRO A 1 108 ? 11.518 6.317 -14.061 1.00 97.50 108 PRO A C 1
ATOM 885 O O . PRO A 1 108 ? 12.343 6.571 -14.937 1.00 97.50 108 PRO A O 1
ATOM 888 N N . LEU A 1 109 ? 11.830 5.543 -13.018 1.00 97.50 109 LEU A N 1
ATOM 889 C CA . LEU A 1 109 ? 13.160 4.954 -12.824 1.00 97.50 109 LEU A CA 1
ATOM 890 C C . LEU A 1 109 ? 13.343 3.681 -13.670 1.00 97.50 109 LEU A C 1
ATOM 892 O O . LEU A 1 109 ? 12.526 2.763 -13.578 1.00 97.50 109 LEU A O 1
ATOM 896 N N . PRO A 1 110 ? 14.451 3.518 -14.411 1.00 97.88 110 PRO A N 1
ATOM 897 C CA . PRO A 1 110 ? 14.695 2.301 -15.179 1.00 97.88 110 PRO A CA 1
ATOM 898 C C . PRO A 1 110 ? 14.577 1.017 -14.337 1.00 97.88 110 PRO A C 1
ATOM 900 O O . PRO A 1 110 ? 15.128 0.900 -13.239 1.00 97.88 110 PRO A O 1
ATOM 903 N N . GLY A 1 111 ? 13.849 0.030 -14.866 1.00 97.75 111 GLY A N 1
ATOM 904 C CA . GLY A 1 111 ? 13.695 -1.289 -14.249 1.00 97.75 111 GLY A CA 1
ATOM 905 C C . GLY A 1 111 ? 12.684 -1.381 -13.100 1.00 97.75 111 GLY A C 1
ATOM 906 O O . GLY A 1 111 ? 12.574 -2.455 -12.507 1.00 97.75 111 GLY A O 1
ATOM 907 N N . TRP A 1 112 ? 11.924 -0.321 -12.782 1.00 98.31 112 TRP A N 1
ATOM 908 C CA . TRP A 1 112 ? 10.870 -0.398 -11.757 1.00 98.31 112 TRP A CA 1
ATOM 909 C C . TRP A 1 112 ? 9.842 -1.496 -12.073 1.00 98.31 112 TRP A C 1
ATOM 911 O O . TRP A 1 112 ? 9.492 -2.282 -11.192 1.00 98.31 112 TRP A O 1
ATOM 921 N N . ARG A 1 113 ? 9.439 -1.612 -13.347 1.00 98.50 113 ARG A N 1
ATOM 922 C CA . ARG A 1 113 ? 8.484 -2.623 -13.823 1.00 98.50 113 ARG A CA 1
ATOM 923 C C . ARG A 1 113 ? 9.002 -4.040 -13.581 1.00 98.50 113 ARG A C 1
ATOM 925 O O . ARG A 1 113 ? 8.290 -4.865 -13.017 1.00 98.50 113 ARG A O 1
ATOM 932 N N . THR A 1 114 ? 10.258 -4.303 -13.945 1.00 98.56 114 THR A N 1
ATOM 933 C CA . THR A 1 114 ? 10.906 -5.608 -13.740 1.00 98.56 114 THR A CA 1
ATOM 934 C C . THR A 1 114 ? 10.922 -5.995 -12.265 1.00 98.56 114 THR A C 1
ATOM 936 O O . THR A 1 114 ? 10.505 -7.097 -11.930 1.00 98.56 114 THR A O 1
ATOM 939 N N . LYS A 1 115 ? 11.292 -5.069 -11.370 1.00 98.31 115 LYS A N 1
ATOM 940 C CA . LYS A 1 115 ? 11.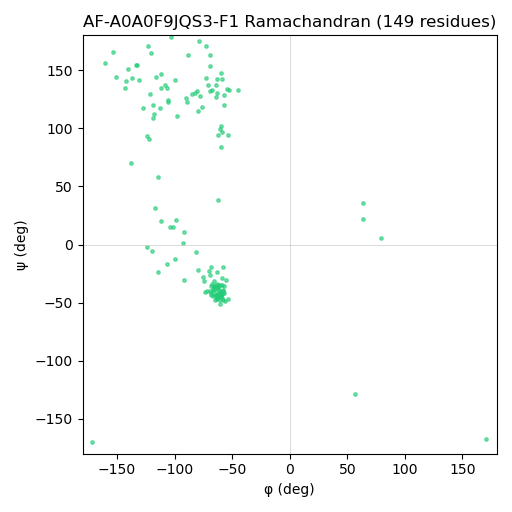316 -5.318 -9.917 1.00 98.31 115 LYS A CA 1
ATOM 941 C C . LYS A 1 115 ? 9.944 -5.684 -9.344 1.00 98.31 115 LYS A C 1
ATOM 943 O O . LYS A 1 115 ? 9.863 -6.469 -8.406 1.00 98.31 115 LYS A O 1
ATOM 948 N N . MET A 1 116 ? 8.866 -5.107 -9.878 1.00 98.50 116 MET A N 1
ATOM 949 C CA . MET A 1 116 ? 7.500 -5.438 -9.455 1.00 98.50 116 MET A CA 1
ATOM 950 C C . MET A 1 116 ? 7.066 -6.809 -9.987 1.00 98.50 116 MET A C 1
ATOM 952 O O . MET A 1 116 ? 6.491 -7.604 -9.244 1.00 98.50 116 MET A O 1
ATOM 956 N N . LEU A 1 117 ? 7.405 -7.131 -11.236 1.00 98.31 117 LEU A N 1
ATOM 957 C CA . LEU A 1 117 ? 7.130 -8.447 -11.819 1.00 98.31 117 LEU A CA 1
ATOM 958 C C . LEU A 1 117 ? 7.915 -9.576 -11.129 1.00 98.31 117 LEU A C 1
ATOM 960 O O . LEU A 1 117 ? 7.361 -10.650 -10.921 1.00 98.31 117 LEU A O 1
ATOM 964 N N . GLU A 1 118 ? 9.162 -9.335 -10.713 1.00 98.38 118 GLU A N 1
ATOM 965 C CA . GLU A 1 118 ? 10.012 -10.312 -10.003 1.00 98.38 118 GLU A CA 1
ATOM 966 C C . GLU A 1 118 ? 9.401 -10.815 -8.690 1.00 98.38 118 GLU A C 1
ATOM 968 O O . GLU A 1 118 ? 9.656 -11.945 -8.275 1.00 98.38 118 GLU A O 1
ATOM 973 N N . VAL A 1 119 ? 8.572 -9.995 -8.042 1.00 98.06 119 VAL A N 1
ATOM 974 C CA . VAL A 1 119 ? 7.856 -10.366 -6.814 1.00 98.06 119 VAL A CA 1
ATOM 975 C C . VAL A 1 119 ? 6.381 -10.678 -7.066 1.00 98.06 119 VAL A C 1
ATOM 977 O O . VAL A 1 119 ? 5.612 -10.791 -6.114 1.00 98.06 119 VAL A O 1
ATOM 980 N N . ASN A 1 120 ? 6.009 -10.886 -8.332 1.00 98.25 120 ASN A N 1
ATOM 981 C CA . ASN A 1 120 ? 4.678 -11.257 -8.809 1.00 98.25 120 ASN A CA 1
ATOM 982 C C . ASN A 1 120 ? 3.583 -10.214 -8.541 1.00 98.25 120 ASN A C 1
ATOM 984 O O . ASN A 1 120 ? 2.444 -10.595 -8.275 1.00 98.25 120 ASN A O 1
ATOM 988 N N . ILE A 1 121 ? 3.901 -8.917 -8.611 1.00 98.38 121 ILE A N 1
ATOM 989 C CA . ILE A 1 121 ? 2.854 -7.888 -8.631 1.00 98.38 121 ILE A CA 1
ATOM 990 C C . ILE A 1 121 ? 2.008 -8.038 -9.898 1.00 98.38 121 ILE A C 1
ATOM 992 O O . ILE A 1 121 ? 2.536 -8.260 -10.990 1.00 98.38 121 ILE A O 1
ATOM 996 N N . THR A 1 122 ? 0.693 -7.906 -9.741 1.00 97.69 122 THR A N 1
ATOM 997 C CA . THR A 1 122 ? -0.282 -7.993 -10.831 1.00 97.69 122 THR A CA 1
ATOM 998 C C . THR A 1 122 ? -0.034 -6.937 -11.911 1.00 97.69 122 THR A C 1
ATOM 1000 O O . THR A 1 122 ? 0.401 -5.813 -11.639 1.00 97.69 122 THR A O 1
ATOM 1003 N N . THR A 1 123 ? -0.342 -7.286 -13.160 1.00 97.88 123 THR A N 1
ATOM 1004 C CA . THR A 1 123 ? -0.255 -6.347 -14.286 1.00 97.88 123 THR A CA 1
ATOM 1005 C C . THR A 1 123 ? -1.220 -5.180 -14.123 1.00 97.88 123 THR A C 1
ATOM 1007 O O . THR A 1 123 ? -0.837 -4.062 -14.425 1.00 97.88 123 THR A O 1
ATOM 1010 N N . ASP A 1 124 ? -2.398 -5.393 -13.530 1.00 97.81 124 ASP A N 1
ATOM 1011 C CA . ASP A 1 124 ? -3.381 -4.329 -13.280 1.00 97.81 124 ASP A CA 1
ATOM 1012 C C . ASP A 1 124 ? -2.807 -3.189 -12.421 1.00 97.81 124 ASP A C 1
ATOM 1014 O O . ASP A 1 124 ? -3.071 -2.011 -12.663 1.00 97.81 124 ASP A O 1
ATOM 1018 N N . VAL A 1 125 ? -1.990 -3.523 -11.415 1.00 98.50 125 VAL A N 1
ATOM 1019 C CA . VAL A 1 125 ? -1.284 -2.526 -10.597 1.00 98.50 125 VAL A CA 1
ATOM 1020 C C . VAL A 1 125 ? -0.203 -1.811 -11.405 1.00 98.50 125 VAL A C 1
ATOM 1022 O O . VAL A 1 125 ? -0.029 -0.602 -11.256 1.00 98.50 125 VAL A O 1
ATOM 1025 N N . ILE A 1 126 ? 0.524 -2.540 -12.253 1.00 98.50 126 ILE A N 1
ATOM 1026 C CA . ILE A 1 126 ? 1.554 -1.965 -13.127 1.00 98.50 126 ILE A CA 1
ATOM 1027 C C . ILE A 1 126 ? 0.913 -0.984 -14.112 1.00 98.50 126 ILE A C 1
ATOM 1029 O O . ILE A 1 126 ? 1.383 0.144 -14.213 1.00 98.50 126 ILE A O 1
ATOM 1033 N N . ASP A 1 127 ? -0.198 -1.352 -14.742 1.00 98.50 127 ASP A N 1
ATOM 1034 C CA . ASP A 1 127 ? -0.923 -0.511 -15.696 1.00 98.50 127 ASP A CA 1
ATOM 1035 C C . ASP A 1 127 ? -1.439 0.777 -15.027 1.00 98.50 127 ASP A C 1
ATOM 1037 O O . ASP A 1 127 ? -1.375 1.859 -15.611 1.00 98.50 127 ASP A O 1
ATOM 1041 N N . LYS A 1 128 ? -1.876 0.706 -13.757 1.00 98.62 128 LYS A N 1
ATOM 1042 C CA . LYS A 1 128 ? -2.224 1.898 -12.957 1.00 98.62 128 LYS A CA 1
ATOM 1043 C C . LYS A 1 128 ? -1.028 2.832 -12.742 1.00 98.62 128 LYS A C 1
ATOM 1045 O O . LYS A 1 128 ? -1.204 4.049 -12.754 1.00 98.62 128 LYS A O 1
ATOM 1050 N N . ILE A 1 129 ? 0.173 2.287 -12.542 1.00 98.56 129 ILE A N 1
ATOM 1051 C CA . ILE A 1 129 ? 1.403 3.081 -12.394 1.00 98.56 129 ILE A CA 1
ATOM 1052 C C . ILE A 1 129 ? 1.816 3.697 -13.736 1.00 98.56 129 ILE A C 1
ATOM 1054 O O . ILE A 1 129 ? 2.224 4.855 -13.775 1.00 98.56 129 ILE A O 1
ATOM 1058 N N . GLU A 1 130 ? 1.687 2.963 -14.839 1.00 98.31 130 GLU A N 1
ATOM 1059 C CA . GLU A 1 130 ? 1.980 3.494 -16.176 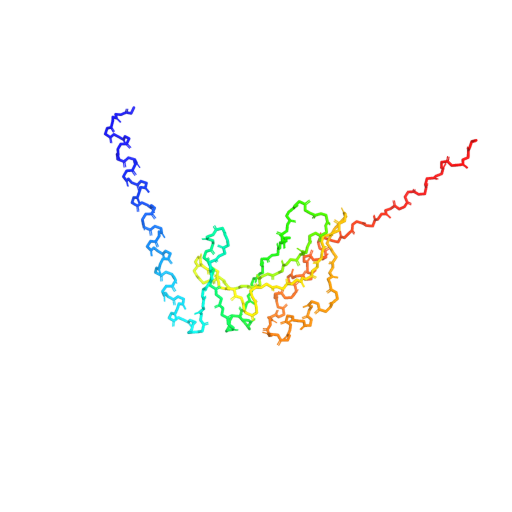1.00 98.31 130 GLU A CA 1
ATOM 1060 C C . GLU A 1 130 ? 1.042 4.642 -16.530 1.00 98.31 130 GLU A C 1
ATOM 1062 O O . GLU A 1 130 ? 1.505 5.719 -16.902 1.00 98.31 130 GLU A O 1
ATOM 1067 N N . LYS A 1 131 ? -0.256 4.466 -16.272 1.00 98.31 131 LYS A N 1
ATOM 1068 C CA . LYS A 1 131 ? -1.248 5.528 -16.424 1.00 98.31 131 LYS A CA 1
ATOM 1069 C C . LYS 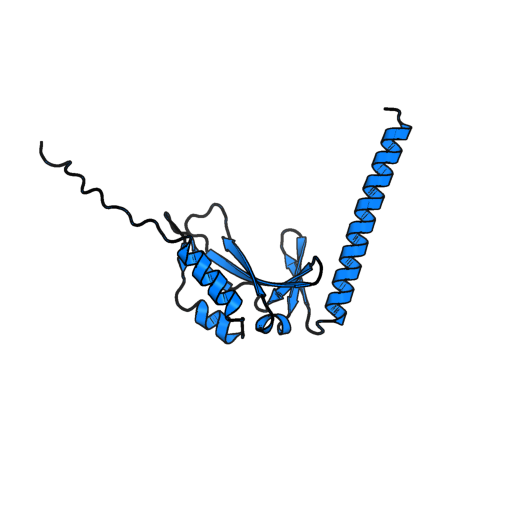A 1 131 ? -0.925 6.758 -15.567 1.00 98.31 131 LYS A C 1
ATOM 1071 O O . LYS A 1 131 ? -1.063 7.880 -16.043 1.00 98.31 131 LYS A O 1
ATOM 1076 N N . TYR A 1 132 ? -0.451 6.571 -14.332 1.00 97.94 132 TYR A N 1
ATOM 1077 C CA . TYR A 1 132 ? 0.001 7.689 -13.499 1.00 97.94 132 TYR A CA 1
ATOM 1078 C C . TYR A 1 132 ? 1.124 8.484 -14.181 1.00 97.94 132 TYR A C 1
ATOM 1080 O O . TYR A 1 132 ? 1.048 9.710 -14.237 1.00 97.94 132 TYR A O 1
ATOM 1088 N N . PHE A 1 133 ? 2.146 7.812 -14.721 1.00 97.56 133 PHE A N 1
ATOM 1089 C CA . PHE A 1 133 ? 3.226 8.499 -15.436 1.00 97.56 133 PHE A CA 1
ATOM 1090 C C . PHE A 1 133 ? 2.741 9.173 -16.719 1.00 97.56 133 PHE A C 1
ATOM 1092 O O . PHE A 1 133 ? 3.269 10.218 -17.080 1.00 97.56 133 PHE A O 1
ATOM 1099 N N . GLU A 1 134 ? 1.734 8.621 -17.397 1.00 96.44 134 GLU A N 1
ATOM 1100 C CA . GLU A 1 134 ? 1.132 9.257 -18.569 1.00 96.44 134 GLU A CA 1
ATOM 1101 C C . GLU A 1 134 ? 0.395 10.558 -18.235 1.00 96.44 134 GLU A C 1
ATOM 1103 O O . GLU A 1 134 ? 0.475 11.518 -19.001 1.00 96.44 134 GLU A O 1
ATOM 1108 N N . GLU A 1 135 ? -0.292 10.598 -17.094 1.00 95.81 135 GLU A N 1
ATOM 1109 C CA . GLU A 1 135 ? -1.042 11.765 -16.613 1.00 95.81 135 GLU A CA 1
ATOM 1110 C C . GLU A 1 135 ? -0.143 12.824 -15.953 1.00 95.81 135 GLU A C 1
ATOM 1112 O O . GLU A 1 135 ? -0.518 13.994 -15.892 1.00 95.81 135 GLU A O 1
ATOM 1117 N N . ASN A 1 136 ? 1.045 12.431 -15.481 1.00 94.81 136 ASN A N 1
ATOM 1118 C CA . ASN A 1 136 ? 1.993 13.288 -14.758 1.00 94.81 136 ASN A CA 1
ATOM 1119 C C . ASN A 1 136 ? 3.324 13.446 -15.509 1.00 94.81 136 ASN A C 1
ATOM 1121 O O . ASN A 1 136 ? 4.382 13.593 -14.887 1.00 94.81 136 ASN A O 1
ATOM 1125 N N . LYS A 1 137 ? 3.277 13.400 -16.847 1.00 90.88 137 LYS A N 1
ATOM 1126 C CA . LYS A 1 137 ? 4.465 13.615 -17.673 1.00 90.88 137 LYS A CA 1
ATOM 1127 C C . LYS A 1 137 ? 5.062 15.001 -17.404 1.00 90.88 137 LYS A C 1
ATOM 1129 O O . LYS A 1 137 ? 4.304 15.962 -17.246 1.00 90.88 137 LYS A O 1
ATOM 1134 N N . PRO A 1 138 ? 6.399 15.106 -17.410 1.00 87.81 138 PRO A N 1
ATOM 1135 C CA . PRO A 1 138 ? 7.100 16.374 -17.532 1.00 87.81 138 PRO A CA 1
ATOM 1136 C C . PRO A 1 138 ? 6.484 17.236 -18.631 1.00 87.81 138 PRO A C 1
ATOM 1138 O O . PRO A 1 138 ? 6.208 16.731 -19.725 1.00 87.81 138 PRO A O 1
ATOM 1141 N N . ARG A 1 139 ? 6.236 18.517 -18.349 1.00 84.81 139 ARG A N 1
ATOM 1142 C CA . ARG A 1 139 ? 5.882 19.459 -19.413 1.00 84.81 139 ARG A CA 1
ATOM 1143 C C . ARG A 1 139 ? 7.072 19.573 -20.352 1.00 84.81 139 ARG A C 1
ATOM 1145 O O . ARG A 1 139 ? 8.165 19.884 -19.905 1.00 84.81 139 ARG A O 1
ATOM 1152 N N . GLU A 1 140 ? 6.851 19.364 -21.645 1.00 80.56 140 GLU A N 1
ATOM 1153 C CA . GLU A 1 140 ? 7.843 19.771 -22.634 1.00 80.56 140 GLU A CA 1
ATOM 1154 C C . GLU A 1 140 ? 8.075 21.273 -22.428 1.00 80.56 140 GLU A C 1
ATOM 1156 O O . GLU A 1 140 ? 7.121 22.056 -22.443 1.00 80.56 140 GLU A O 1
ATOM 1161 N N . CYS A 1 141 ? 9.315 21.667 -22.130 1.00 73.75 141 CYS A N 1
ATOM 1162 C CA . CYS A 1 141 ? 9.699 23.062 -22.249 1.00 73.75 141 CYS A CA 1
ATOM 1163 C C . CYS A 1 141 ? 9.479 23.405 -23.718 1.00 73.75 141 CYS A C 1
ATOM 1165 O O . CYS A 1 141 ? 10.248 22.973 -24.575 1.00 73.75 141 CYS A O 1
ATOM 1167 N N . GLU A 1 142 ? 8.383 24.097 -24.018 1.00 71.50 142 GLU A N 1
ATOM 1168 C CA . GLU A 1 142 ? 8.276 24.822 -25.269 1.00 71.50 142 GLU A CA 1
ATOM 1169 C C . GLU A 1 142 ? 9.425 25.824 -25.205 1.00 71.50 142 GLU A C 1
ATOM 1171 O O . GLU A 1 142 ? 9.361 26.797 -24.452 1.00 71.50 142 GLU A O 1
ATOM 1176 N N . ASP A 1 143 ? 10.535 25.494 -25.870 1.00 65.62 143 ASP A N 1
ATOM 1177 C CA . ASP A 1 143 ? 11.618 26.425 -26.135 1.00 65.62 143 ASP A CA 1
ATOM 1178 C C . ASP A 1 143 ? 10.979 27.548 -26.961 1.00 65.62 143 ASP A C 1
ATOM 1180 O O . ASP A 1 143 ? 10.944 27.499 -28.191 1.00 65.62 143 ASP A O 1
ATOM 1184 N N . GLU A 1 144 ? 10.362 28.522 -26.286 1.00 63.50 144 GLU A N 1
ATOM 1185 C CA . GLU A 1 144 ? 10.069 29.817 -26.873 1.00 63.50 144 GLU A CA 1
ATOM 1186 C C . GLU A 1 144 ? 11.441 30.345 -27.283 1.00 63.50 144 GLU A C 1
ATOM 1188 O O . GLU A 1 144 ? 12.228 30.785 -26.443 1.00 63.50 144 GLU A O 1
ATOM 1193 N N . GLU A 1 145 ? 11.778 30.158 -28.563 1.00 63.59 145 GLU A N 1
ATOM 1194 C CA . GLU A 1 145 ? 12.947 30.744 -29.201 1.00 63.59 145 GLU A CA 1
ATOM 1195 C C . GLU A 1 145 ? 12.863 32.252 -28.947 1.00 63.59 145 GLU A C 1
ATOM 1197 O O . GLU A 1 145 ? 12.153 32.987 -29.631 1.00 63.59 145 GLU A O 1
ATOM 1202 N N . ASP A 1 146 ? 13.526 32.699 -27.881 1.00 60.66 146 ASP A N 1
ATOM 1203 C CA . ASP A 1 146 ? 13.679 34.101 -27.545 1.00 60.66 146 ASP A CA 1
ATOM 1204 C C . ASP A 1 146 ? 14.456 34.750 -28.701 1.00 60.66 146 ASP A C 1
ATOM 1206 O O . ASP A 1 146 ? 15.691 34.780 -28.715 1.00 60.66 146 ASP A O 1
ATOM 1210 N N . ASP A 1 147 ? 13.719 35.322 -29.656 1.00 64.50 147 ASP A N 1
ATOM 1211 C CA . ASP A 1 147 ? 14.157 36.291 -30.673 1.00 64.50 147 ASP A CA 1
ATOM 1212 C C . ASP A 1 147 ? 14.667 37.603 -30.011 1.00 64.50 147 ASP A C 1
ATOM 1214 O O . ASP A 1 147 ? 14.414 38.722 -30.463 1.00 64.50 147 ASP A O 1
ATOM 1218 N N . PHE A 1 148 ? 15.367 37.506 -28.875 1.00 63.78 148 PHE A N 1
ATOM 1219 C CA . PHE A 1 148 ? 15.747 38.632 -28.022 1.00 63.78 148 PHE A CA 1
ATOM 1220 C C . PHE A 1 148 ? 17.134 39.217 -28.348 1.00 63.78 148 PHE A C 1
ATOM 1222 O O . PHE A 1 148 ? 17.559 40.184 -27.716 1.00 63.78 148 PHE A O 1
ATOM 1229 N N . PHE A 1 149 ? 17.839 38.700 -29.360 1.00 62.91 149 PHE A N 1
ATOM 1230 C CA . PHE A 1 149 ? 19.129 39.241 -29.812 1.00 62.91 149 PHE A CA 1
ATOM 1231 C C . PHE A 1 149 ? 19.073 39.821 -31.232 1.00 62.91 149 PHE A C 1
ATOM 1233 O O . PHE A 1 149 ? 19.856 39.438 -32.090 1.00 62.91 149 PHE A O 1
ATOM 1240 N N . ASP A 1 150 ? 18.197 40.803 -31.451 1.00 66.50 150 ASP A N 1
ATOM 1241 C CA . ASP A 1 150 ? 18.290 41.718 -32.600 1.00 66.50 150 ASP A CA 1
ATOM 1242 C C . ASP A 1 150 ? 17.997 43.171 -32.166 1.00 66.50 150 ASP A C 1
ATOM 1244 O O . ASP A 1 150 ? 16.953 43.741 -32.493 1.00 66.50 150 ASP A O 1
ATOM 1248 N N . LYS A 1 151 ? 18.907 43.789 -31.391 1.00 63.97 151 LYS A N 1
ATOM 1249 C CA . LYS A 1 151 ? 19.012 45.260 -31.239 1.00 63.97 151 LYS A CA 1
ATOM 1250 C C . LYS A 1 151 ? 20.441 45.742 -31.029 1.00 63.97 151 LYS A C 1
ATOM 1252 O O . LYS A 1 151 ? 21.134 45.178 -30.155 1.00 63.97 151 LYS A O 1
#

Radius of gyration: 22.47 Å; Cα contacts (8 Å, |Δi|>4): 219; chains: 1; bounding box: 46×62×64 Å

Organism: NCBI:txid412755

Solvent-accessible surface area (backbone atoms only — not comparable to full-atom values): 8491 Å² total; per-residue (Å²): 131,56,75,66,57,56,50,50,54,49,52,54,52,51,52,54,53,54,49,51,53,48,54,50,51,55,52,49,54,50,44,52,72,72,40,80,70,53,45,73,50,69,49,99,84,67,51,76,44,36,31,19,61,78,33,16,68,60,23,65,41,66,51,74,48,56,80,39,90,85,48,66,71,19,46,24,30,38,27,42,19,36,76,57,84,98,42,64,36,23,16,58,72,54,63,43,71,41,25,30,39,45,98,56,28,46,45,74,41,90,62,34,67,56,61,40,50,78,55,41,41,32,65,67,34,50,52,54,51,51,50,50,43,68,77,34,46,54,61,78,78,76,77,72,79,74,84,76,86,81,130